Protein AF-A0A7S2MGU6-F1 (afdb_monomer_lite)

Secondary structure (DSSP, 8-state):
--EEEEPSSEETTEEGGG-HIIIIIIIIIIS---SEEEEPTT---SGGGGTTT--B-SSS-SSSSGGGGTTS-HHHHHHHHHHHHHHHHHTTSSS---PPS--STTTTSS-----

Sequence (115 aa):
AGAVMCSYNRVNGTAACGHPGLLQRDLRERMGFRGFVVSDWWAAPNSSALEHGLDVEMPAGKFLSARRLENTSRAAVSRSARRVLAAVYRLRLDEHRGCEPPCRRERSTDQRTPE

Organism: NCBI:txid327968

Radius of gyration: 16.95 Å; chains: 1; bounding box: 36×36×45 Å

pLDDT: mean 88.98, std 15.85, range [46.88, 98.62]

Foldseek 3Di:
DQEDEFDLDDDPNHQRLQALCVQPVVQCPVVVDQHAYEYDAVSHPAQNSLVSGHLYYPDDPPHVDPVNCVVPDPVSNVSSVVRHVVSCVVVVVVVPPPDDPDDPPVVVPPPDDDD

InterPro domains:
  IPR001764 Glycoside hydrolase, family 3, N-terminal [PF00933] (2-44)
  IPR017853 Glycoside hydrolase superfamily [SSF51445] (1-99)
  IPR036962 Glycoside hydrolase, family 3, N-terminal domain superfamily [G3DSA:3.20.20.300] (1-114)
  IPR050288 Cellulose-degrading glycosyl hydrolase 3 [PTHR42715] (2-102)

Structure (mmCIF, N/CA/C/O backbone):
data_AF-A0A7S2MGU6-F1
#
_entry.id   AF-A0A7S2MGU6-F1
#
loop_
_atom_site.group_PDB
_atom_site.id
_atom_site.type_symbol
_atom_site.label_atom_id
_atom_site.label_alt_id
_atom_site.label_comp_id
_atom_site.label_asym_id
_atom_site.label_entity_id
_atom_site.label_seq_id
_atom_site.pdbx_PDB_ins_code
_atom_site.Cartn_x
_atom_site.Cartn_y
_atom_site.Cartn_z
_atom_site.occupancy
_atom_site.B_iso_or_equiv
_atom_site.auth_seq_id
_atom_site.auth_comp_id
_atom_site.auth_asym_id
_atom_site.auth_atom_id
_atom_site.pdbx_PDB_model_num
ATOM 1 N N . ALA A 1 1 ? -6.018 -9.413 -12.767 1.00 76.06 1 ALA A N 1
ATOM 2 C CA . ALA A 1 1 ? -5.221 -8.176 -12.615 1.00 76.06 1 ALA A CA 1
ATOM 3 C C . ALA A 1 1 ? -4.072 -8.413 -11.633 1.00 76.06 1 ALA A C 1
ATOM 5 O O . ALA A 1 1 ? -4.276 -9.138 -10.664 1.00 76.06 1 ALA A O 1
ATOM 6 N N . GLY A 1 2 ? -2.882 -7.848 -11.885 1.00 91.38 2 GLY A N 1
ATOM 7 C CA . GLY A 1 2 ? -1.711 -7.965 -10.993 1.00 91.38 2 GLY A CA 1
ATOM 8 C C . GLY A 1 2 ? -1.647 -6.895 -9.895 1.00 91.38 2 GLY A C 1
ATOM 9 O O . GLY A 1 2 ? -1.064 -7.132 -8.838 1.00 91.38 2 GLY A O 1
ATOM 10 N N . ALA A 1 3 ? -2.309 -5.761 -10.127 1.00 96.75 3 ALA A N 1
ATOM 11 C CA . ALA A 1 3 ? -2.398 -4.631 -9.213 1.00 96.75 3 ALA A CA 1
ATOM 12 C C . ALA A 1 3 ? -3.768 -3.950 -9.334 1.00 96.75 3 ALA A C 1
ATOM 14 O O . ALA A 1 3 ? -4.417 -4.058 -10.378 1.00 96.75 3 ALA A O 1
ATOM 15 N N . VAL A 1 4 ? -4.180 -3.244 -8.284 1.00 98.12 4 VAL A N 1
ATOM 16 C CA . VAL A 1 4 ? -5.286 -2.275 -8.309 1.00 98.12 4 VAL A CA 1
ATOM 17 C C . VAL A 1 4 ? -4.862 -1.012 -7.571 1.00 98.12 4 VAL A C 1
ATOM 19 O O . VAL A 1 4 ? -4.070 -1.081 -6.630 1.00 98.12 4 VAL A O 1
ATOM 22 N N . MET A 1 5 ? -5.388 0.133 -7.990 1.00 98.50 5 MET A N 1
ATOM 23 C CA . MET A 1 5 ? -5.142 1.412 -7.333 1.00 98.50 5 MET A CA 1
ATOM 24 C C . MET A 1 5 ? -6.332 1.765 -6.443 1.00 98.50 5 MET A C 1
ATOM 26 O O . MET A 1 5 ? -7.477 1.680 -6.886 1.00 98.50 5 MET A O 1
ATOM 30 N N . CYS A 1 6 ? -6.081 2.130 -5.188 1.00 98.06 6 CYS A N 1
ATOM 31 C CA . CYS A 1 6 ? -7.124 2.707 -4.342 1.00 98.06 6 CYS A CA 1
ATOM 32 C C . CYS A 1 6 ? -7.324 4.183 -4.697 1.00 98.06 6 CYS A C 1
ATOM 34 O O . CYS A 1 6 ? -6.366 4.884 -5.006 1.00 98.06 6 CYS A O 1
ATOM 36 N N . SER A 1 7 ? -8.570 4.645 -4.659 1.00 98.00 7 SER A N 1
ATOM 37 C CA . SER A 1 7 ? -8.959 5.984 -5.097 1.00 98.00 7 SER A CA 1
ATOM 38 C C . SER A 1 7 ? -8.745 7.062 -4.027 1.00 98.00 7 SER A C 1
ATOM 40 O O . SER A 1 7 ? -8.587 6.780 -2.837 1.00 98.00 7 SER A O 1
ATOM 42 N N . TYR A 1 8 ? -8.809 8.327 -4.451 1.00 98.38 8 TYR A N 1
ATOM 43 C CA . TYR A 1 8 ? -8.756 9.492 -3.560 1.00 98.38 8 TYR A CA 1
ATOM 44 C C . TYR A 1 8 ? -9.951 9.622 -2.619 1.00 98.38 8 TYR A C 1
ATOM 46 O O . TYR A 1 8 ? -9.824 10.156 -1.515 1.00 98.38 8 TYR A O 1
ATOM 54 N N . ASN A 1 9 ? -11.137 9.216 -3.073 1.00 98.12 9 ASN A N 1
ATOM 55 C CA . ASN A 1 9 ? -12.360 9.523 -2.354 1.00 98.12 9 ASN A CA 1
ATOM 56 C C . ASN A 1 9 ? -12.414 8.808 -1.001 1.00 98.12 9 ASN A C 1
ATOM 58 O O . ASN A 1 9 ? -11.832 7.745 -0.765 1.00 98.12 9 ASN A O 1
ATOM 62 N N . ARG A 1 10 ? -13.191 9.400 -0.101 1.00 98.31 10 ARG A N 1
ATOM 63 C CA . ARG A 1 10 ? -13.616 8.713 1.110 1.00 98.31 10 ARG A CA 1
ATOM 64 C C . ARG A 1 10 ? -14.819 7.840 0.788 1.00 98.31 10 ARG A C 1
ATOM 66 O O . ARG A 1 10 ? -15.635 8.181 -0.067 1.00 98.31 10 ARG A O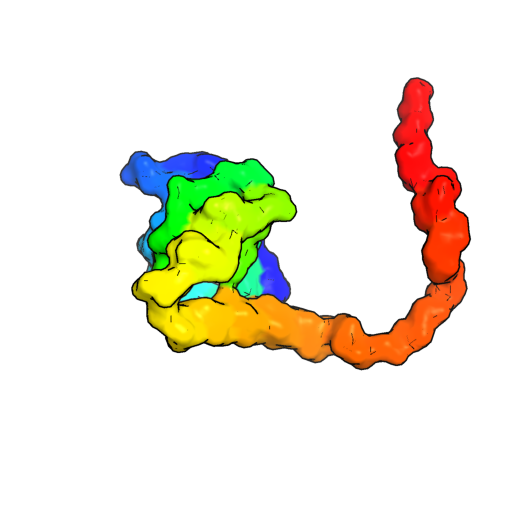 1
ATOM 73 N N . VAL A 1 11 ? -14.939 6.736 1.505 1.00 97.81 11 VAL A N 1
ATOM 74 C CA . VAL A 1 11 ? -16.145 5.912 1.545 1.00 97.81 11 VAL A CA 1
ATOM 75 C C . VAL A 1 11 ? -16.579 5.873 2.996 1.00 97.81 11 VAL A C 1
ATOM 77 O O . VAL A 1 11 ? -15.78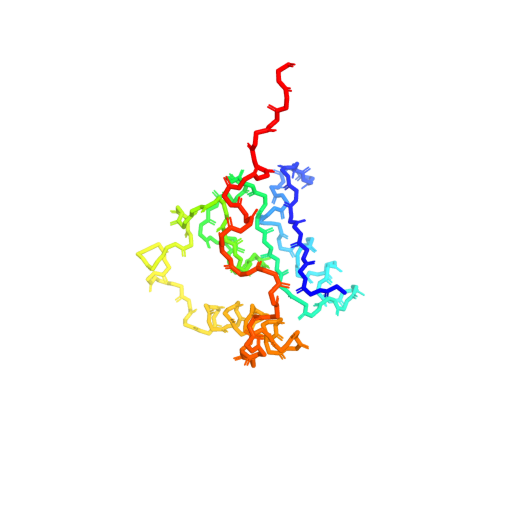9 5.510 3.865 1.00 97.81 11 VAL A O 1
ATOM 80 N N . ASN A 1 12 ? -17.798 6.342 3.265 1.00 96.25 12 ASN A N 1
ATOM 81 C CA . ASN A 1 12 ? -18.334 6.481 4.623 1.00 96.25 12 ASN A CA 1
ATOM 82 C C . ASN A 1 12 ? -17.379 7.232 5.574 1.00 96.25 12 ASN A C 1
ATOM 84 O O . ASN A 1 12 ? -17.169 6.837 6.715 1.00 96.25 12 ASN A O 1
ATOM 88 N N . GLY A 1 13 ? -16.749 8.304 5.081 1.00 96.94 13 GLY A N 1
ATOM 89 C CA . GLY A 1 13 ? -15.842 9.144 5.869 1.00 96.94 13 GLY A CA 1
ATOM 90 C C . GLY A 1 13 ? -14.403 8.629 6.001 1.00 96.94 13 GLY A C 1
ATOM 91 O O . GLY A 1 13 ? -13.526 9.405 6.382 1.00 96.94 13 GLY A O 1
ATOM 92 N N . THR A 1 14 ? -14.098 7.388 5.617 1.00 97.94 14 THR A N 1
ATOM 93 C CA . THR A 1 14 ? -12.736 6.829 5.661 1.00 97.94 14 THR A CA 1
ATOM 94 C C . THR A 1 14 ? -12.075 6.882 4.283 1.00 97.94 14 THR A C 1
ATOM 96 O O . THR A 1 14 ? -12.696 6.536 3.283 1.00 97.94 14 THR A O 1
ATOM 99 N N . ALA A 1 15 ? -10.815 7.324 4.209 1.00 98.25 15 ALA A N 1
ATOM 100 C CA . ALA A 1 15 ? -10.059 7.364 2.952 1.00 98.25 15 ALA A CA 1
ATOM 101 C C . ALA A 1 15 ? -9.919 5.954 2.361 1.00 98.25 15 ALA A C 1
ATOM 103 O O . ALA A 1 15 ? -9.496 5.044 3.076 1.00 98.25 15 ALA A O 1
ATOM 104 N N . ALA A 1 16 ? -10.239 5.771 1.075 1.00 98.44 16 ALA A N 1
ATOM 105 C CA . ALA A 1 16 ? -10.273 4.443 0.460 1.00 98.44 16 ALA A CA 1
ATOM 106 C C . ALA A 1 16 ? -8.925 3.706 0.567 1.00 98.44 16 ALA A C 1
ATOM 108 O O . ALA A 1 16 ? -8.897 2.522 0.901 1.00 98.44 16 ALA A O 1
ATOM 109 N N . CYS A 1 17 ? -7.805 4.420 0.408 1.00 98.12 17 CYS A N 1
ATOM 110 C CA . CYS A 1 17 ? -6.453 3.870 0.556 1.00 98.12 17 CYS A CA 1
ATOM 111 C C . CYS A 1 17 ? -6.048 3.450 1.977 1.00 98.12 17 CYS A C 1
ATOM 113 O O . CYS A 1 17 ? -4.996 2.846 2.154 1.00 98.12 17 CYS A O 1
ATOM 115 N N . GLY A 1 18 ? -6.857 3.745 2.993 1.00 97.69 18 GLY A N 1
ATOM 116 C CA . GLY A 1 18 ? -6.662 3.256 4.358 1.00 97.69 18 GLY A CA 1
ATOM 117 C C . GLY A 1 18 ? -7.912 2.603 4.931 1.00 97.69 18 GLY A C 1
ATOM 118 O O . GLY A 1 18 ? -8.048 2.567 6.151 1.00 97.69 18 GLY A O 1
ATOM 119 N N . HIS A 1 19 ? -8.836 2.138 4.085 1.00 98.31 19 HIS A N 1
ATOM 120 C CA . HIS A 1 19 ? -10.114 1.587 4.519 1.00 98.31 19 HIS A CA 1
ATOM 121 C C . HIS A 1 19 ? -10.047 0.048 4.608 1.00 98.31 19 HIS A C 1
ATOM 123 O O . HIS A 1 19 ? -10.170 -0.626 3.582 1.00 98.31 19 HIS A O 1
ATOM 129 N N . PRO A 1 20 ? -9.965 -0.557 5.811 1.00 97.81 20 PRO A N 1
ATOM 130 C CA . PRO A 1 20 ? -9.808 -2.010 5.951 1.00 97.81 20 PRO A CA 1
ATOM 131 C C . PRO A 1 20 ? -11.018 -2.794 5.424 1.00 97.81 20 PRO A C 1
ATOM 133 O O . PRO A 1 20 ? -10.850 -3.836 4.799 1.00 97.81 20 PRO A O 1
ATOM 136 N N . GLY A 1 21 ? -12.238 -2.267 5.595 1.00 98.25 21 GLY A N 1
ATOM 137 C CA . GLY A 1 21 ? -13.447 -2.868 5.016 1.00 98.25 21 GLY A CA 1
ATOM 138 C C . GLY A 1 21 ? -13.395 -3.011 3.488 1.00 98.25 21 GLY A C 1
ATOM 139 O O . GLY A 1 21 ? -13.691 -4.082 2.973 1.00 98.25 21 GLY A O 1
ATOM 140 N N . LEU A 1 22 ? -12.948 -1.981 2.763 1.00 98.25 22 LEU A N 1
ATOM 141 C CA . LEU A 1 22 ? -12.820 -2.060 1.308 1.00 98.25 22 LEU A CA 1
ATOM 142 C C . LEU A 1 22 ? -11.648 -2.946 0.890 1.00 98.25 22 LEU A C 1
ATOM 144 O O . LEU A 1 22 ? -11.809 -3.828 0.053 1.00 98.25 22 LEU A O 1
ATOM 148 N N . LEU A 1 23 ? -10.464 -2.715 1.461 1.00 98.44 23 LEU A N 1
ATOM 149 C CA . LEU A 1 23 ? -9.231 -3.331 0.972 1.00 98.44 23 LEU A CA 1
ATOM 150 C C . LEU A 1 23 ? -9.039 -4.776 1.443 1.00 98.44 23 LEU A C 1
ATOM 152 O O . LEU A 1 23 ? -8.436 -5.565 0.719 1.00 98.44 23 LEU A O 1
ATOM 156 N N . GLN A 1 24 ? -9.517 -5.143 2.633 1.00 97.94 24 GLN A N 1
ATOM 157 C CA . GLN A 1 24 ? -9.388 -6.506 3.159 1.00 97.94 24 GLN A CA 1
ATOM 158 C C . GLN A 1 24 ? -10.668 -7.297 2.928 1.00 97.94 24 GLN A C 1
ATOM 160 O O . GLN A 1 24 ? -10.666 -8.231 2.127 1.00 97.94 24 GLN A O 1
ATOM 165 N N . ARG A 1 25 ? -11.773 -6.880 3.550 1.00 98.44 25 ARG A N 1
ATOM 166 C CA . ARG A 1 25 ? -13.031 -7.630 3.484 1.00 98.44 25 ARG A CA 1
ATOM 167 C C . ARG A 1 25 ? -13.584 -7.686 2.062 1.00 98.44 25 ARG A C 1
ATOM 169 O O . ARG A 1 25 ? -13.797 -8.762 1.516 1.00 98.44 25 ARG A O 1
ATOM 176 N N . ASP A 1 26 ? -13.816 -6.544 1.427 1.00 98.44 26 ASP A N 1
ATOM 177 C CA . ASP A 1 26 ? -14.500 -6.551 0.133 1.00 98.44 26 ASP A CA 1
ATOM 178 C C . ASP A 1 26 ? -13.555 -6.983 -1.006 1.00 98.44 26 ASP A C 1
ATOM 180 O O . ASP A 1 26 ? -13.852 -7.934 -1.729 1.00 98.44 26 ASP A O 1
ATOM 184 N N . LEU A 1 27 ? -12.374 -6.374 -1.124 1.00 98.25 27 LEU A N 1
ATOM 185 C CA . LEU A 1 27 ? -11.431 -6.664 -2.207 1.00 98.25 27 LEU A CA 1
ATOM 186 C C . LEU A 1 27 ? -10.718 -8.022 -2.057 1.00 98.25 27 LEU A C 1
ATOM 188 O O . LEU A 1 27 ? -10.642 -8.792 -3.016 1.00 98.25 27 LEU A O 1
ATOM 192 N N . ARG A 1 28 ? -10.146 -8.342 -0.890 1.00 97.25 28 ARG A N 1
ATOM 193 C CA . ARG A 1 28 ? -9.317 -9.558 -0.742 1.00 97.25 28 ARG A CA 1
ATOM 194 C C . ARG A 1 28 ? -10.121 -10.792 -0.364 1.00 97.25 28 ARG A C 1
ATOM 196 O O . ARG A 1 28 ? -9.810 -11.869 -0.875 1.00 97.25 28 ARG A O 1
ATOM 203 N N . GLU A 1 29 ? -11.095 -10.666 0.533 1.00 98.19 29 GLU A N 1
ATOM 204 C CA . GLU A 1 29 ? -11.889 -11.808 1.001 1.00 98.19 29 GLU A CA 1
ATOM 205 C C . GLU A 1 29 ? -13.044 -12.096 0.042 1.00 98.19 29 GLU A C 1
ATOM 207 O O . GLU A 1 29 ? -13.092 -13.187 -0.521 1.00 98.19 29 GLU A O 1
ATOM 212 N N . ARG A 1 30 ? -13.928 -11.121 -0.217 1.00 98.50 30 ARG A N 1
ATOM 213 C CA . ARG A 1 30 ? -15.135 -11.347 -1.035 1.00 98.50 30 ARG A CA 1
ATOM 214 C C . ARG A 1 30 ? -14.843 -11.453 -2.527 1.00 98.50 30 ARG A C 1
ATOM 216 O O . ARG A 1 30 ? -15.349 -12.361 -3.174 1.00 98.50 30 ARG A O 1
ATOM 223 N N . MET A 1 31 ? -14.028 -10.554 -3.080 1.00 98.12 31 MET A N 1
ATOM 224 C CA . MET A 1 31 ? -13.648 -10.607 -4.501 1.00 98.12 31 MET A CA 1
ATOM 225 C C . MET A 1 31 ? -12.460 -11.546 -4.766 1.00 98.12 31 MET A C 1
ATOM 227 O O . MET A 1 31 ? -12.113 -11.795 -5.919 1.00 98.12 31 MET A O 1
ATOM 231 N N . GLY A 1 32 ? -11.803 -12.053 -3.718 1.00 97.56 32 GLY A N 1
ATOM 232 C CA . GLY A 1 32 ? -10.685 -12.984 -3.858 1.00 97.56 32 GLY A CA 1
ATOM 233 C C . GLY A 1 32 ? -9.418 -12.375 -4.467 1.00 97.56 32 GLY A C 1
ATOM 234 O O . GLY A 1 32 ? -8.572 -13.116 -4.967 1.00 97.56 32 GLY A O 1
ATOM 235 N N . PHE A 1 33 ? -9.240 -11.049 -4.445 1.00 97.81 33 PHE A N 1
ATOM 236 C CA . PHE A 1 33 ? -8.084 -10.405 -5.070 1.00 97.81 33 PHE A CA 1
ATOM 237 C C . PHE A 1 33 ? -6.760 -10.821 -4.403 1.00 97.81 33 PHE A C 1
ATOM 239 O O . PHE A 1 33 ? -6.583 -10.720 -3.183 1.00 97.81 33 PHE A O 1
ATOM 246 N N . ARG A 1 34 ? -5.801 -11.280 -5.220 1.00 95.38 34 ARG A N 1
ATOM 247 C CA . ARG A 1 34 ? -4.480 -11.777 -4.779 1.00 95.38 34 ARG A CA 1
ATOM 248 C C . ARG A 1 34 ? -3.291 -10.943 -5.271 1.00 95.38 34 ARG A C 1
ATOM 250 O O . ARG A 1 34 ? -2.151 -11.357 -5.064 1.00 95.38 34 ARG A O 1
ATOM 257 N N . GLY A 1 35 ? -3.540 -9.819 -5.943 1.00 96.56 35 GLY A N 1
ATOM 258 C CA . GLY A 1 35 ? -2.498 -8.870 -6.336 1.00 96.56 35 GLY A CA 1
ATOM 259 C C . GLY A 1 35 ? -2.141 -7.899 -5.209 1.00 96.56 35 GLY A C 1
ATOM 260 O O . GLY A 1 35 ? -2.516 -8.099 -4.043 1.00 96.56 35 GLY A O 1
ATOM 261 N N . PHE A 1 36 ? -1.431 -6.834 -5.573 1.00 98.19 36 PHE A N 1
ATOM 262 C CA . PHE A 1 36 ? -1.087 -5.753 -4.653 1.00 98.19 36 PHE A CA 1
ATOM 263 C C . PHE A 1 36 ? -1.957 -4.506 -4.864 1.00 98.19 36 PHE A C 1
ATOM 265 O O . PHE A 1 36 ? -2.497 -4.285 -5.949 1.00 98.19 36 PHE A O 1
ATOM 272 N N . VAL A 1 37 ? -2.109 -3.707 -3.809 1.00 98.56 37 VAL A N 1
ATOM 273 C CA . VAL A 1 37 ? -2.821 -2.425 -3.831 1.00 98.56 37 VAL A CA 1
ATOM 274 C C . VAL A 1 37 ? -1.805 -1.293 -3.801 1.00 98.56 37 VAL A C 1
ATOM 276 O O . VAL A 1 37 ? -0.986 -1.212 -2.885 1.00 98.56 37 VAL A O 1
ATOM 279 N N . VAL A 1 38 ? -1.878 -0.414 -4.792 1.00 98.50 38 VAL A N 1
ATOM 280 C CA . VAL A 1 38 ? -1.076 0.809 -4.867 1.00 98.50 38 VAL A CA 1
ATOM 281 C C . VAL A 1 38 ? -1.938 2.013 -4.503 1.00 98.50 38 VAL A C 1
ATOM 283 O O . VAL A 1 38 ? -3.124 2.048 -4.835 1.00 98.50 38 VAL A O 1
ATOM 286 N N . SER A 1 39 ? -1.375 2.989 -3.794 1.00 98.62 39 SER A N 1
ATOM 287 C CA . SER A 1 39 ? -2.070 4.254 -3.588 1.00 98.62 39 SER A CA 1
ATOM 288 C C . SER A 1 39 ? -2.124 5.047 -4.880 1.00 98.62 39 SER A C 1
ATOM 290 O O . SER A 1 39 ? -1.161 5.056 -5.648 1.00 98.62 39 SER A O 1
ATOM 292 N N . ASP A 1 40 ? -3.210 5.783 -5.085 1.00 98.44 40 ASP A N 1
ATOM 293 C CA . ASP A 1 40 ? -3.109 6.964 -5.932 1.00 98.44 40 ASP A CA 1
ATOM 294 C C . ASP A 1 40 ? -2.073 7.941 -5.332 1.00 98.44 40 ASP A C 1
ATOM 296 O O . ASP A 1 40 ? -1.654 7.811 -4.169 1.00 98.44 40 ASP A O 1
ATOM 300 N N . TRP A 1 41 ? -1.605 8.895 -6.126 1.00 98.06 41 TRP A N 1
ATOM 301 C CA . TRP A 1 41 ? -0.539 9.807 -5.725 1.00 98.06 41 TRP A CA 1
ATOM 302 C C . TRP A 1 41 ? -0.925 10.634 -4.500 1.00 98.06 41 TRP A C 1
ATOM 304 O O . TRP A 1 41 ? -1.825 11.458 -4.543 1.00 98.06 41 TRP A O 1
ATOM 314 N N . TRP A 1 42 ? -0.201 10.442 -3.396 1.00 96.75 42 TRP A N 1
ATOM 315 C CA . TRP A 1 42 ? -0.443 11.100 -2.108 1.00 96.75 42 TRP A CA 1
ATOM 316 C C . TRP A 1 42 ? -1.767 10.729 -1.423 1.00 96.75 42 TRP A C 1
ATOM 318 O O . TRP A 1 42 ? -2.167 11.390 -0.466 1.00 96.75 42 TRP A O 1
ATOM 328 N N . ALA A 1 43 ? -2.431 9.653 -1.854 1.00 97.88 43 ALA A N 1
ATOM 329 C CA . ALA A 1 43 ? -3.709 9.219 -1.286 1.00 97.88 43 ALA A CA 1
ATOM 330 C C . ALA A 1 43 ? -3.575 8.367 -0.008 1.00 97.88 43 ALA A C 1
ATOM 332 O O . ALA A 1 43 ? -4.571 8.106 0.672 1.00 97.88 43 ALA A O 1
ATOM 333 N N . ALA A 1 44 ? -2.365 7.918 0.342 1.00 97.50 44 ALA A N 1
ATOM 334 C CA . ALA A 1 44 ? -2.132 7.189 1.585 1.00 97.50 44 ALA A CA 1
ATOM 335 C C . ALA A 1 44 ? -2.395 8.105 2.801 1.00 97.50 44 ALA A C 1
ATOM 337 O O . ALA A 1 44 ? -1.797 9.176 2.896 1.00 97.50 44 ALA A O 1
ATOM 338 N N . PRO A 1 45 ? -3.270 7.722 3.751 1.00 97.00 45 PRO A N 1
ATOM 339 C CA . PRO A 1 45 ? -3.642 8.614 4.850 1.00 97.00 45 PRO A CA 1
ATOM 340 C C . PRO A 1 45 ? -2.607 8.659 5.984 1.00 97.00 45 PRO A C 1
ATOM 342 O O . PRO A 1 45 ? -2.476 9.687 6.644 1.00 97.00 45 PRO A O 1
ATOM 345 N N . ASN A 1 46 ? -1.932 7.538 6.263 1.00 96.88 46 ASN A N 1
ATOM 346 C CA . ASN A 1 46 ? -0.905 7.368 7.299 1.00 96.88 46 ASN A CA 1
ATOM 347 C C . ASN A 1 46 ? -0.293 5.949 7.212 1.00 96.88 46 ASN A C 1
ATOM 349 O O . ASN A 1 46 ? -0.676 5.155 6.353 1.00 96.88 46 ASN A O 1
ATOM 353 N N . SER A 1 47 ? 0.637 5.609 8.113 1.00 97.00 47 SER A N 1
ATOM 354 C CA . SER A 1 47 ? 1.348 4.319 8.120 1.00 97.00 47 SER A CA 1
ATOM 355 C C . SER A 1 47 ? 0.457 3.105 8.421 1.00 97.00 47 SER A C 1
ATOM 357 O O . SER A 1 47 ? 0.749 2.015 7.932 1.00 97.00 47 SER A O 1
ATOM 359 N N . SER A 1 48 ? -0.664 3.275 9.140 1.00 96.12 48 SER A N 1
ATOM 360 C CA . SER A 1 48 ? -1.604 2.169 9.415 1.00 96.12 48 SER A CA 1
ATOM 361 C C . SER A 1 48 ? -2.268 1.622 8.146 1.00 96.12 48 SER A C 1
ATOM 363 O O . SER A 1 48 ? -2.750 0.490 8.134 1.00 96.12 48 SER A O 1
ATOM 365 N N . ALA A 1 49 ? -2.229 2.381 7.042 1.00 97.38 49 ALA A N 1
ATOM 366 C CA . ALA A 1 49 ? -2.727 1.941 5.743 1.00 97.38 49 ALA A CA 1
ATOM 367 C C . ALA A 1 49 ? -2.111 0.605 5.291 1.00 97.38 49 ALA A C 1
ATOM 369 O O . ALA A 1 49 ? -2.808 -0.188 4.657 1.00 97.38 49 ALA A O 1
ATOM 370 N N . LEU A 1 50 ? -0.853 0.322 5.665 1.00 97.75 50 LEU A N 1
ATOM 371 C CA . LEU A 1 50 ? -0.203 -0.961 5.376 1.00 97.75 50 LEU A CA 1
ATOM 372 C C . LEU A 1 50 ? -0.990 -2.138 5.967 1.00 97.75 50 LEU A C 1
ATOM 374 O O . LEU A 1 50 ? -1.276 -3.125 5.290 1.00 97.75 50 LEU A O 1
ATOM 378 N N . GLU A 1 51 ? -1.367 -2.023 7.239 1.00 96.75 51 GLU A N 1
ATOM 379 C CA . GLU A 1 51 ? -2.126 -3.055 7.946 1.00 96.75 51 GLU A CA 1
ATOM 380 C C . GLU A 1 51 ? -3.578 -3.110 7.475 1.00 96.75 51 GLU A C 1
ATOM 382 O O . GLU A 1 51 ? -4.181 -4.182 7.458 1.00 96.75 51 GLU A O 1
ATOM 387 N N . HIS A 1 52 ? -4.118 -1.984 7.003 1.00 97.44 52 HIS A N 1
ATOM 388 C CA . HIS A 1 52 ? -5.435 -1.925 6.375 1.00 97.44 52 HIS A CA 1
ATOM 389 C C . HIS A 1 52 ? -5.466 -2.476 4.946 1.00 97.44 52 HIS A C 1
ATOM 391 O O . HIS A 1 52 ? -6.551 -2.606 4.388 1.00 97.44 52 HIS A O 1
ATOM 397 N N . GLY A 1 53 ? -4.324 -2.855 4.366 1.00 97.38 53 GLY A N 1
ATOM 398 C CA . GLY A 1 53 ? -4.258 -3.597 3.109 1.00 97.38 53 GLY A CA 1
ATOM 399 C C . GLY A 1 53 ? -3.690 -2.835 1.915 1.00 97.38 53 GLY A C 1
ATOM 400 O O . GLY A 1 53 ? -3.703 -3.404 0.820 1.00 97.38 53 GLY A O 1
ATOM 401 N N . LEU A 1 54 ? -3.183 -1.613 2.108 1.00 98.25 54 LEU A N 1
ATOM 402 C CA . LEU A 1 54 ? -2.331 -0.929 1.135 1.00 98.25 54 LEU A CA 1
ATOM 403 C C . LEU A 1 54 ? -0.963 -1.625 1.083 1.00 98.25 54 LEU A C 1
ATOM 405 O O . LEU A 1 54 ? -0.405 -1.965 2.122 1.00 98.25 54 LEU A O 1
ATOM 409 N N . ASP A 1 55 ? -0.411 -1.851 -0.108 1.00 98.25 55 ASP A N 1
ATOM 410 C CA . ASP A 1 55 ? 0.892 -2.514 -0.252 1.00 98.25 55 ASP A CA 1
ATOM 411 C C . ASP A 1 55 ? 1.992 -1.552 -0.731 1.00 98.25 55 ASP A C 1
ATOM 413 O O . ASP A 1 55 ? 3.144 -1.710 -0.334 1.00 98.25 55 ASP A O 1
ATOM 417 N N . VAL A 1 56 ? 1.647 -0.563 -1.564 1.00 98.12 56 VAL A N 1
ATOM 418 C CA . VAL A 1 56 ? 2.588 0.419 -2.128 1.00 98.12 56 VAL A CA 1
ATOM 419 C C . VAL A 1 56 ? 2.032 1.829 -1.962 1.00 98.12 56 VAL A C 1
ATOM 421 O O . VAL A 1 56 ? 0.898 2.101 -2.348 1.00 98.12 56 VAL A O 1
ATOM 424 N N . GLU A 1 57 ? 2.845 2.732 -1.422 1.00 98.19 57 GLU A N 1
ATOM 425 C CA . GLU A 1 57 ? 2.559 4.165 -1.379 1.00 98.19 57 GLU A CA 1
ATOM 426 C C . GLU A 1 57 ? 3.239 4.861 -2.558 1.00 98.19 57 GLU A C 1
ATOM 428 O O . GLU A 1 57 ? 4.424 4.652 -2.816 1.00 98.19 57 GLU A O 1
ATOM 433 N N . MET A 1 58 ? 2.483 5.711 -3.242 1.00 98.25 58 MET A N 1
ATOM 434 C CA . MET A 1 58 ? 2.944 6.529 -4.354 1.00 98.25 58 MET A CA 1
ATOM 435 C C . MET A 1 58 ? 2.676 8.014 -4.086 1.00 98.25 58 MET A C 1
ATOM 437 O O . MET A 1 58 ? 1.726 8.353 -3.378 1.00 98.25 58 MET A O 1
ATOM 441 N N . PRO A 1 59 ? 3.468 8.921 -4.685 1.00 97.00 59 PRO A N 1
ATOM 442 C CA . PRO A 1 59 ? 4.653 8.650 -5.508 1.00 97.00 59 PRO A CA 1
ATOM 443 C C . PRO A 1 59 ? 5.925 8.393 -4.682 1.00 97.00 59 PRO A C 1
ATOM 445 O O . PRO A 1 59 ? 6.949 8.012 -5.240 1.00 97.00 59 PRO A O 1
ATOM 448 N N . ALA A 1 60 ? 5.879 8.618 -3.368 1.00 92.81 60 ALA A N 1
ATOM 449 C CA . ALA A 1 60 ? 7.019 8.484 -2.472 1.00 92.81 60 ALA A CA 1
ATOM 450 C C . ALA A 1 60 ? 6.601 7.853 -1.140 1.00 92.81 60 ALA A C 1
ATOM 452 O O . ALA A 1 60 ? 5.452 7.971 -0.725 1.00 92.81 60 ALA A O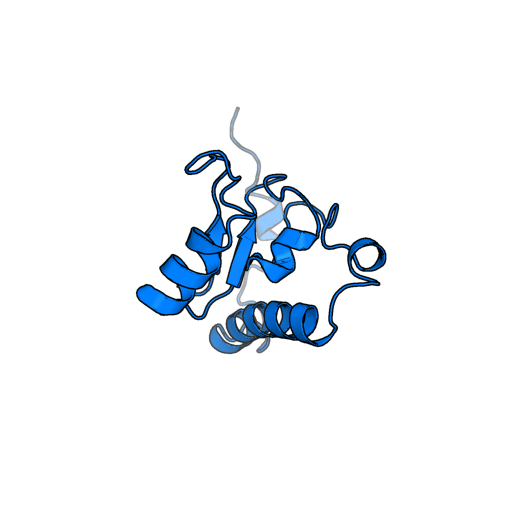 1
ATOM 453 N N . GLY A 1 61 ? 7.557 7.247 -0.433 1.00 92.31 61 GLY A N 1
ATOM 454 C CA . GLY A 1 61 ? 7.337 6.620 0.874 1.00 92.31 61 GLY A CA 1
ATOM 455 C C . GLY A 1 61 ? 7.219 7.621 2.030 1.00 92.31 61 GLY A C 1
ATOM 456 O O . GLY A 1 61 ? 8.053 7.614 2.938 1.00 92.31 61 GLY A O 1
ATOM 457 N N . LYS A 1 62 ? 6.220 8.509 2.022 1.00 95.94 62 LYS A N 1
ATOM 458 C CA . LYS A 1 62 ? 5.997 9.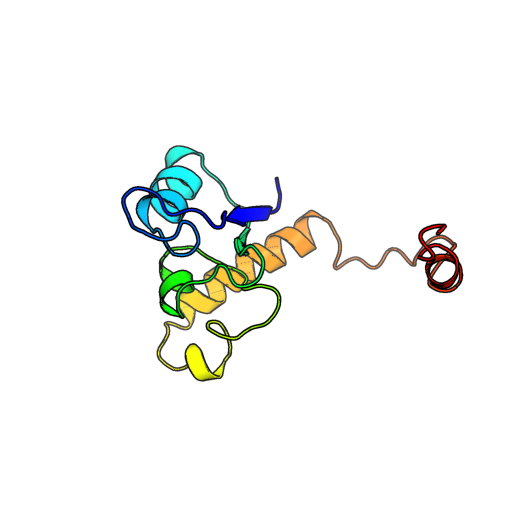468 3.119 1.00 95.94 62 LYS A CA 1
ATOM 459 C C . LYS A 1 62 ? 5.523 8.767 4.395 1.00 95.94 62 LYS A C 1
ATOM 461 O O . LYS A 1 62 ? 5.968 9.132 5.488 1.00 95.94 62 LYS A O 1
ATOM 466 N N . PHE A 1 63 ? 4.667 7.758 4.265 1.00 96.88 63 PHE A N 1
ATOM 467 C CA . PHE A 1 63 ? 4.071 6.999 5.363 1.00 96.88 63 PHE A CA 1
ATOM 468 C C . PHE A 1 63 ? 4.536 5.541 5.436 1.00 96.88 63 PHE A C 1
ATOM 470 O O . PHE A 1 63 ? 4.584 4.988 6.530 1.00 96.88 63 PHE A O 1
ATOM 477 N N . LEU A 1 64 ? 4.913 4.937 4.310 1.00 96.62 64 LEU A N 1
ATOM 478 C CA . LEU A 1 64 ? 5.428 3.569 4.204 1.00 96.62 64 LEU A CA 1
ATOM 479 C C . LEU A 1 64 ? 6.958 3.519 4.047 1.00 96.62 64 LEU A C 1
ATOM 481 O O . LEU A 1 64 ? 7.508 2.546 3.536 1.00 96.62 64 LEU A O 1
ATOM 485 N N . SER A 1 65 ? 7.672 4.558 4.489 1.00 96.19 65 SER A N 1
ATOM 486 C CA . SER A 1 65 ? 9.135 4.506 4.613 1.00 96.19 65 SER A CA 1
ATOM 487 C C . SER A 1 65 ? 9.571 3.590 5.752 1.00 96.19 65 SER A C 1
ATOM 489 O O . SER A 1 65 ? 8.865 3.439 6.749 1.00 96.19 65 SER A O 1
ATOM 491 N N . ALA A 1 66 ? 10.794 3.057 5.647 1.00 93.75 66 ALA A N 1
ATOM 492 C CA . ALA A 1 66 ? 11.408 2.222 6.681 1.00 93.75 66 ALA A CA 1
ATOM 493 C C . ALA A 1 66 ? 11.276 2.842 8.082 1.00 93.75 66 ALA A C 1
ATOM 495 O O . ALA A 1 66 ? 10.769 2.183 8.981 1.00 93.75 66 ALA A O 1
ATOM 496 N N . ARG A 1 67 ? 11.600 4.139 8.224 1.00 95.06 67 ARG A N 1
ATOM 497 C CA . ARG A 1 67 ? 11.495 4.876 9.493 1.00 95.06 67 ARG A CA 1
ATOM 498 C C . ARG A 1 67 ? 10.077 4.903 10.068 1.00 95.06 67 ARG A C 1
ATOM 500 O O . ARG A 1 67 ? 9.877 4.808 11.271 1.00 95.06 67 ARG A O 1
ATOM 507 N N . ARG A 1 68 ? 9.063 5.066 9.216 1.00 95.75 68 ARG A N 1
ATOM 508 C CA . ARG A 1 68 ? 7.655 5.128 9.648 1.00 95.75 68 ARG A CA 1
ATOM 509 C C . ARG A 1 68 ? 7.086 3.755 9.999 1.00 95.75 68 ARG A C 1
ATOM 511 O O . ARG A 1 68 ? 6.096 3.688 10.724 1.00 95.75 68 ARG A O 1
ATOM 518 N N . LEU A 1 69 ? 7.708 2.691 9.497 1.00 94.94 69 LEU A N 1
ATOM 519 C CA . LEU A 1 69 ? 7.298 1.305 9.696 1.00 94.94 69 LEU A CA 1
ATOM 520 C C . LEU A 1 69 ? 8.151 0.558 10.733 1.00 94.94 69 LEU A C 1
ATOM 522 O O . LEU A 1 69 ? 7.945 -0.638 10.909 1.00 94.94 69 LEU A O 1
ATOM 526 N N . GLU A 1 70 ? 9.057 1.232 11.451 1.00 93.56 70 GLU A N 1
ATOM 527 C CA . GLU A 1 70 ? 9.932 0.616 12.469 1.00 93.56 70 GLU A CA 1
ATOM 528 C C . GLU A 1 70 ? 9.148 -0.184 13.522 1.00 93.56 70 GLU A C 1
ATOM 530 O O . GLU A 1 70 ? 9.542 -1.289 13.885 1.00 93.56 70 GLU A O 1
ATOM 535 N N . ASN A 1 71 ? 7.994 0.339 13.949 1.00 92.12 71 ASN A N 1
ATOM 536 C CA . ASN A 1 71 ? 7.117 -0.30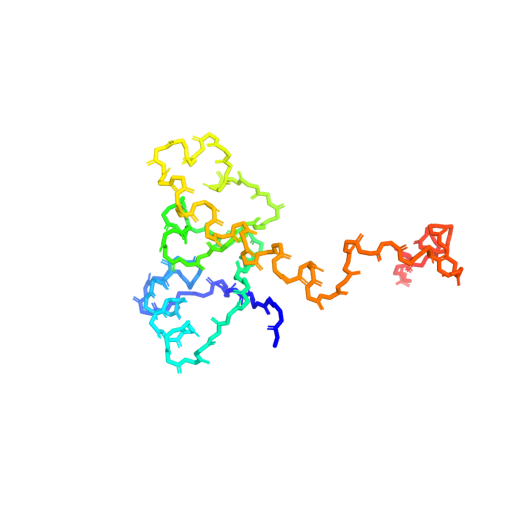5 14.934 1.00 92.12 71 ASN A CA 1
ATOM 537 C C . ASN A 1 71 ? 6.061 -1.228 14.307 1.00 92.12 71 ASN A C 1
ATOM 539 O O . ASN A 1 71 ? 5.204 -1.761 15.008 1.00 92.12 71 ASN A O 1
ATOM 543 N N . THR A 1 72 ? 6.071 -1.393 12.984 1.00 94.38 72 THR A N 1
ATOM 544 C CA . THR A 1 72 ? 5.122 -2.262 12.285 1.00 94.38 72 THR A CA 1
ATOM 545 C C . THR A 1 72 ? 5.644 -3.692 12.244 1.00 94.38 72 THR A C 1
ATOM 547 O O . THR A 1 72 ? 6.839 -3.950 12.106 1.00 94.38 72 THR A O 1
ATOM 550 N N . SER A 1 73 ? 4.732 -4.659 12.322 1.00 95.31 73 SER A N 1
ATOM 551 C CA . SER A 1 73 ? 5.071 -6.076 12.230 1.00 95.31 73 SER A CA 1
ATOM 552 C C . SER A 1 73 ? 5.884 -6.393 10.966 1.00 95.31 73 SER A C 1
ATOM 554 O O . SER A 1 73 ? 5.431 -6.163 9.840 1.00 95.31 73 SER A O 1
ATOM 556 N N . ARG A 1 74 ? 7.050 -7.040 11.132 1.00 95.31 74 ARG A N 1
ATOM 557 C CA . ARG A 1 74 ? 7.847 -7.567 10.003 1.00 95.31 74 ARG A CA 1
ATOM 558 C C . ARG A 1 74 ? 7.025 -8.482 9.101 1.00 95.31 74 ARG A C 1
ATOM 560 O O . ARG A 1 74 ? 7.255 -8.518 7.893 1.00 95.31 74 ARG A O 1
ATOM 567 N N . ALA A 1 75 ? 6.063 -9.212 9.666 1.00 96.31 75 ALA A N 1
ATOM 568 C CA . ALA A 1 75 ? 5.169 -10.061 8.895 1.00 96.31 75 ALA A CA 1
ATOM 569 C C . ALA A 1 75 ? 4.227 -9.233 8.009 1.00 96.31 75 ALA A C 1
ATOM 571 O O . ALA A 1 75 ? 3.980 -9.633 6.875 1.00 96.31 75 ALA A O 1
ATOM 572 N N . ALA A 1 76 ? 3.741 -8.077 8.475 1.00 95.75 76 ALA A N 1
ATOM 573 C CA . ALA A 1 76 ? 2.917 -7.178 7.666 1.00 95.75 76 ALA A CA 1
ATOM 574 C C . ALA A 1 76 ? 3.694 -6.627 6.466 1.00 95.75 76 ALA A C 1
ATOM 576 O O . ALA A 1 76 ? 3.267 -6.824 5.329 1.00 95.75 76 ALA A O 1
ATOM 577 N N . VAL A 1 77 ? 4.886 -6.075 6.707 1.00 96.81 77 VAL A N 1
ATOM 578 C CA . VAL A 1 77 ? 5.783 -5.593 5.642 1.00 96.81 77 VAL A CA 1
ATOM 579 C C . VAL A 1 77 ? 6.119 -6.717 4.655 1.00 96.81 77 VAL A C 1
ATOM 581 O O . VAL A 1 77 ? 6.001 -6.547 3.442 1.00 96.81 77 VAL A O 1
ATOM 584 N N . SER A 1 78 ? 6.461 -7.907 5.162 1.00 97.50 78 SER A N 1
ATOM 585 C CA . SER A 1 78 ? 6.794 -9.067 4.325 1.00 97.50 78 SER A CA 1
ATOM 586 C C . SER A 1 78 ? 5.611 -9.540 3.476 1.00 97.50 78 SER A C 1
ATOM 588 O O . SER A 1 78 ? 5.810 -9.952 2.335 1.00 97.50 78 SER A O 1
ATOM 590 N N . ARG A 1 79 ? 4.376 -9.493 3.997 1.00 96.88 79 ARG A N 1
ATOM 591 C CA . ARG A 1 79 ? 3.173 -9.838 3.221 1.00 96.88 79 ARG A CA 1
ATOM 592 C C . ARG A 1 79 ? 2.981 -8.878 2.050 1.00 96.88 79 ARG A C 1
ATOM 594 O O . ARG A 1 79 ? 2.758 -9.353 0.937 1.00 96.88 79 ARG A O 1
ATOM 601 N N . SER A 1 80 ? 3.092 -7.571 2.282 1.00 96.94 80 SER A N 1
ATO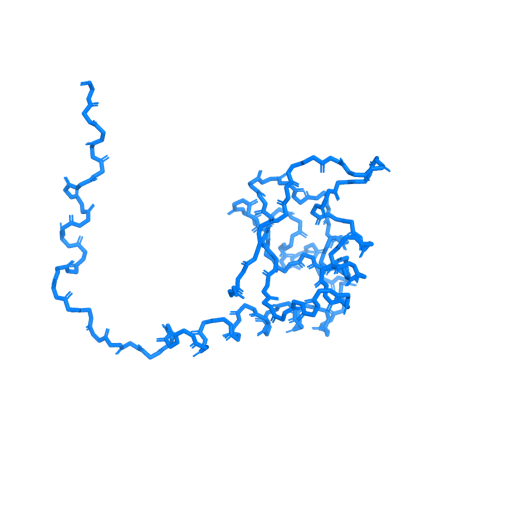M 602 C CA . SER A 1 80 ? 2.939 -6.559 1.231 1.00 96.94 80 SER A CA 1
ATOM 603 C C . SER A 1 80 ? 4.034 -6.684 0.170 1.00 96.94 80 SER A C 1
ATOM 605 O O . SER A 1 80 ? 3.732 -6.805 -1.018 1.00 96.94 80 SER A O 1
ATOM 607 N N . ALA A 1 81 ? 5.298 -6.809 0.591 1.00 96.81 81 ALA A N 1
ATOM 608 C CA . ALA A 1 81 ? 6.427 -7.017 -0.317 1.00 96.81 81 ALA A CA 1
ATOM 609 C C . ALA A 1 81 ? 6.266 -8.287 -1.170 1.00 96.81 81 ALA A C 1
ATOM 611 O O . ALA A 1 81 ? 6.480 -8.258 -2.381 1.00 96.81 81 ALA A O 1
ATOM 612 N N . ARG A 1 82 ? 5.816 -9.401 -0.575 1.00 97.56 82 ARG A N 1
ATOM 613 C CA . ARG A 1 82 ? 5.562 -10.651 -1.311 1.00 97.56 82 ARG A CA 1
ATOM 614 C C . ARG A 1 82 ? 4.482 -10.506 -2.377 1.00 97.56 82 ARG A C 1
ATOM 616 O O . ARG A 1 82 ? 4.602 -11.150 -3.409 1.00 97.56 82 ARG A O 1
ATOM 623 N N . ARG A 1 83 ? 3.444 -9.688 -2.172 1.00 97.50 83 ARG A N 1
ATOM 624 C CA . ARG A 1 83 ? 2.404 -9.458 -3.196 1.00 97.50 83 ARG A CA 1
ATOM 625 C C . ARG A 1 83 ? 2.954 -8.698 -4.399 1.00 97.50 83 ARG A C 1
ATOM 627 O O . ARG A 1 83 ? 2.645 -9.064 -5.530 1.00 97.50 83 ARG A O 1
ATOM 634 N N . VAL A 1 84 ? 3.791 -7.690 -4.155 1.00 97.31 84 VAL A N 1
ATOM 635 C CA . VAL A 1 84 ? 4.482 -6.941 -5.216 1.00 97.31 84 VAL A CA 1
ATOM 636 C C . VAL A 1 84 ? 5.432 -7.864 -5.977 1.00 97.31 84 VAL A C 1
ATOM 638 O O . VAL A 1 84 ? 5.327 -7.987 -7.194 1.00 97.31 84 VAL A O 1
ATOM 641 N N . LEU A 1 85 ? 6.294 -8.594 -5.264 1.00 96.38 85 LEU A N 1
ATOM 642 C CA . LEU A 1 85 ? 7.217 -9.549 -5.879 1.00 96.38 85 LEU A CA 1
ATOM 643 C C . LEU A 1 85 ? 6.475 -10.655 -6.633 1.00 96.38 85 LEU A C 1
ATOM 645 O O . LEU A 1 85 ? 6.864 -11.003 -7.738 1.00 96.38 85 LEU A O 1
ATOM 649 N N . ALA A 1 86 ? 5.367 -11.172 -6.101 1.00 95.56 86 ALA A N 1
ATOM 650 C CA . ALA A 1 86 ? 4.558 -12.162 -6.805 1.00 95.56 86 ALA A CA 1
ATOM 651 C C . ALA A 1 86 ? 4.033 -11.630 -8.145 1.00 95.56 86 ALA A C 1
ATOM 653 O O . ALA A 1 86 ? 3.917 -12.407 -9.086 1.00 95.56 86 ALA A O 1
ATOM 654 N N . ALA A 1 87 ? 3.724 -10.335 -8.258 1.00 93.19 87 ALA A N 1
ATOM 655 C CA . ALA A 1 87 ? 3.369 -9.737 -9.541 1.00 93.19 87 ALA A CA 1
ATOM 656 C C . ALA A 1 87 ? 4.580 -9.652 -10.486 1.00 93.19 87 ALA A C 1
ATOM 658 O O . ALA A 1 87 ? 4.443 -10.017 -11.650 1.00 93.19 87 ALA A O 1
ATOM 659 N N . VAL A 1 88 ? 5.753 -9.251 -9.979 1.00 91.62 88 VAL A N 1
ATOM 660 C CA . VAL A 1 88 ? 7.020 -9.232 -10.738 1.00 91.62 88 VAL A CA 1
ATOM 661 C C . VAL A 1 88 ? 7.327 -10.617 -11.318 1.00 91.62 88 VAL A C 1
ATOM 663 O O . VAL A 1 88 ? 7.452 -10.744 -12.532 1.00 91.62 88 VAL A O 1
ATOM 666 N N . TYR A 1 89 ? 7.337 -11.655 -10.477 1.00 92.69 89 TYR A N 1
ATOM 667 C CA . TYR A 1 89 ? 7.638 -13.032 -10.883 1.00 92.69 89 TYR A CA 1
ATOM 668 C C . TYR A 1 89 ? 6.561 -13.641 -11.790 1.00 92.69 89 TYR A C 1
ATOM 670 O O . TYR A 1 89 ? 6.871 -14.309 -12.771 1.00 92.69 89 TYR A O 1
ATOM 678 N N . ARG A 1 90 ? 5.267 -13.398 -11.526 1.00 90.75 90 ARG A N 1
ATOM 679 C CA . ARG A 1 90 ? 4.185 -13.914 -12.394 1.00 90.75 90 ARG A CA 1
ATOM 680 C C . ARG A 1 90 ? 4.223 -13.329 -13.799 1.00 90.75 90 ARG A C 1
ATOM 682 O O . ARG A 1 90 ? 3.812 -13.998 -14.741 1.00 90.75 90 ARG A O 1
ATOM 689 N N . LEU A 1 91 ? 4.670 -12.084 -13.924 1.00 88.69 91 LEU A N 1
ATOM 690 C CA . LEU A 1 91 ? 4.836 -11.408 -15.206 1.00 88.69 91 LEU A CA 1
ATOM 691 C C . LEU A 1 91 ? 6.221 -11.644 -15.818 1.00 88.69 91 LEU A C 1
ATOM 693 O O . LEU A 1 91 ? 6.488 -11.118 -16.895 1.00 88.69 91 LEU A O 1
ATOM 697 N N . ARG A 1 92 ? 7.079 -12.432 -15.154 1.00 88.44 92 ARG A N 1
ATOM 698 C CA . ARG A 1 92 ? 8.462 -12.695 -15.559 1.00 88.44 92 ARG A CA 1
ATOM 699 C C . ARG A 1 92 ? 9.268 -11.421 -15.806 1.00 88.44 92 ARG A C 1
ATOM 701 O O . ARG A 1 92 ? 10.052 -11.342 -16.743 1.00 88.44 92 ARG A O 1
ATOM 708 N N . LEU A 1 93 ? 9.047 -10.399 -14.979 1.00 85.94 93 LEU A N 1
ATOM 709 C CA . LEU A 1 93 ? 9.814 -9.148 -15.033 1.00 85.94 93 LEU A CA 1
ATOM 710 C C . LEU A 1 93 ? 11.210 -9.299 -14.407 1.00 85.94 93 LEU A C 1
ATOM 712 O O . LEU A 1 93 ? 12.074 -8.452 -14.616 1.00 85.94 93 LEU A O 1
ATOM 716 N N . ASP A 1 94 ? 11.413 -10.360 -13.631 1.00 86.69 94 ASP A N 1
ATOM 717 C CA . ASP A 1 94 ? 12.698 -10.816 -13.106 1.00 86.69 94 ASP A CA 1
ATOM 718 C C . ASP A 1 94 ? 13.539 -11.542 -14.168 1.00 86.69 94 ASP A C 1
ATOM 720 O O . ASP A 1 94 ? 14.762 -11.399 -14.199 1.00 86.69 94 ASP A O 1
ATOM 724 N N . GLU A 1 95 ? 12.891 -12.274 -15.078 1.00 82.00 95 GLU A N 1
ATOM 725 C CA . GLU A 1 95 ? 13.544 -12.882 -16.230 1.00 82.00 95 GLU A CA 1
ATOM 726 C C . GLU A 1 95 ? 13.831 -11.785 -17.263 1.00 82.00 95 GLU A C 1
ATOM 728 O O . GLU A 1 95 ? 12.996 -11.435 -18.097 1.00 82.00 95 GLU A O 1
ATOM 733 N N . HIS A 1 96 ? 15.031 -11.207 -17.223 1.00 64.44 96 HIS A N 1
ATOM 734 C CA . HIS A 1 96 ? 15.518 -10.342 -18.294 1.00 64.44 96 HIS A CA 1
ATOM 735 C C . HIS A 1 96 ? 15.554 -11.121 -19.622 1.00 64.44 96 HIS A C 1
ATOM 737 O O . HIS A 1 96 ? 16.563 -11.721 -19.988 1.00 64.44 96 HIS A O 1
ATOM 743 N N . ARG A 1 97 ? 14.470 -11.067 -20.404 1.00 61.09 97 ARG A N 1
ATOM 744 C CA . ARG A 1 97 ? 14.596 -11.165 -21.857 1.00 61.09 97 ARG A CA 1
ATOM 745 C C . ARG A 1 97 ? 15.262 -9.870 -22.273 1.00 61.09 97 ARG A C 1
ATOM 747 O O . ARG A 1 97 ? 14.663 -8.804 -22.133 1.00 61.09 97 ARG A O 1
ATOM 754 N N . GLY A 1 98 ? 16.537 -9.975 -22.653 1.00 58.88 98 GLY A N 1
ATOM 755 C CA . GLY A 1 98 ? 17.306 -8.876 -23.218 1.00 58.88 98 GLY A CA 1
ATOM 756 C C . GLY A 1 98 ? 16.396 -8.053 -24.111 1.00 58.88 98 GLY A C 1
ATOM 757 O O . GLY A 1 98 ? 15.649 -8.598 -24.919 1.00 58.88 98 GLY A O 1
ATOM 758 N N . CYS A 1 99 ? 16.368 -6.758 -23.838 1.00 61.94 99 CYS A N 1
ATOM 759 C CA . CYS A 1 99 ? 15.465 -5.846 -24.498 1.00 61.94 99 CYS A CA 1
ATOM 760 C C . CYS A 1 99 ? 15.605 -6.022 -26.021 1.00 61.94 99 CYS A C 1
ATOM 762 O O . CYS A 1 99 ? 16.710 -5.904 -26.553 1.00 61.94 99 CYS A O 1
ATOM 764 N N . GLU A 1 100 ? 14.510 -6.372 -26.699 1.00 58.91 100 GLU A N 1
ATOM 765 C CA . GLU A 1 100 ? 14.504 -6.413 -28.157 1.00 58.91 100 GLU A CA 1
ATOM 766 C C . GLU A 1 100 ? 14.353 -4.973 -28.654 1.00 58.91 100 GLU A C 1
ATOM 768 O O . GLU A 1 100 ? 13.516 -4.239 -28.113 1.00 58.91 100 GLU A O 1
ATOM 773 N N . PRO A 1 101 ? 15.217 -4.522 -29.584 1.00 57.56 101 PRO A N 1
ATOM 774 C CA . PRO A 1 101 ? 15.315 -3.125 -29.943 1.00 57.56 101 PRO A CA 1
ATOM 775 C C . PRO A 1 101 ? 13.966 -2.494 -30.287 1.00 57.56 101 PRO A C 1
ATOM 777 O O . PRO A 1 101 ? 13.142 -3.124 -30.951 1.00 57.56 101 PRO A O 1
ATOM 780 N N . PRO A 1 102 ? 13.775 -1.240 -29.850 1.00 60.59 102 PRO A N 1
ATOM 781 C CA . PRO A 1 102 ? 14.836 -0.310 -29.471 1.00 60.59 102 PRO A CA 1
ATOM 782 C C . PRO A 1 102 ? 14.817 0.104 -27.999 1.00 60.59 102 PRO A C 1
ATOM 784 O O . PRO A 1 102 ? 13.870 0.650 -27.431 1.00 60.59 102 PRO A O 1
ATOM 787 N N . CYS A 1 103 ? 15.965 -0.118 -27.375 1.00 63.31 103 CYS A N 1
ATOM 788 C CA . CYS A 1 103 ? 16.160 -0.047 -25.941 1.00 63.31 103 CYS A CA 1
ATOM 789 C C . CYS A 1 103 ? 16.850 1.265 -25.574 1.00 63.31 103 CYS A C 1
ATOM 791 O O . CYS A 1 103 ? 17.953 1.560 -26.028 1.00 63.31 103 CYS A O 1
ATOM 793 N N . ARG A 1 104 ? 16.180 2.063 -24.738 1.00 54.69 104 ARG A N 1
ATOM 794 C CA . ARG A 1 104 ? 16.597 3.368 -24.183 1.00 54.69 104 ARG A CA 1
ATOM 795 C C . ARG A 1 104 ? 16.851 4.524 -25.157 1.00 54.69 104 ARG A C 1
ATOM 797 O O . ARG A 1 104 ? 16.453 5.629 -24.805 1.00 54.69 104 ARG A O 1
ATOM 804 N N . ARG A 1 105 ? 17.450 4.337 -26.338 1.00 52.94 105 ARG A N 1
ATOM 805 C CA . ARG A 1 105 ? 17.676 5.461 -27.274 1.00 52.94 105 ARG A CA 1
ATOM 806 C C . ARG A 1 105 ? 16.376 6.008 -27.879 1.00 52.94 105 ARG A C 1
ATOM 808 O O . ARG A 1 105 ? 16.267 7.217 -28.025 1.00 52.94 105 ARG A O 1
ATOM 815 N N . GLU A 1 106 ? 15.369 5.167 -28.107 1.00 51.06 106 GLU A N 1
ATOM 816 C CA . GLU A 1 106 ? 14.104 5.601 -28.732 1.00 51.06 106 GLU A CA 1
ATOM 817 C C . GLU A 1 106 ? 13.056 6.166 -27.763 1.00 51.06 106 GLU A C 1
ATOM 819 O O . GLU A 1 106 ? 12.173 6.909 -28.174 1.00 51.06 106 GLU A O 1
ATOM 824 N N . ARG A 1 107 ? 13.177 5.935 -26.447 1.00 51.38 107 ARG A N 1
ATOM 825 C CA . ARG A 1 107 ? 12.300 6.619 -25.470 1.00 51.38 107 ARG A CA 1
ATOM 826 C C . ARG A 1 107 ? 12.684 8.075 -25.228 1.00 51.38 107 ARG A C 1
ATOM 828 O O . ARG A 1 107 ? 11.860 8.841 -24.745 1.00 51.38 107 ARG A O 1
ATOM 835 N N . SER A 1 108 ? 13.922 8.460 -25.543 1.00 52.91 108 SER A N 1
ATOM 836 C CA . SER A 1 108 ? 14.363 9.852 -25.406 1.00 52.91 108 SER A CA 1
ATOM 837 C C . SER A 1 108 ? 13.744 10.769 -26.466 1.00 52.91 108 SER A C 1
ATOM 839 O O . SER A 1 108 ? 13.811 11.986 -26.308 1.00 52.91 108 SER A O 1
ATOM 841 N N . THR A 1 109 ? 13.177 10.216 -27.542 1.00 54.44 109 THR A N 1
ATOM 842 C CA . THR A 1 109 ? 12.675 10.989 -28.685 1.00 54.44 109 THR A CA 1
ATOM 843 C C . THR A 1 109 ? 11.159 11.184 -28.696 1.00 54.44 109 THR A C 1
ATOM 845 O O . THR A 1 109 ? 10.696 12.023 -29.456 1.00 54.44 109 THR A O 1
ATOM 848 N N . ASP A 1 110 ? 10.395 10.497 -27.836 1.00 53.28 110 ASP A N 1
ATOM 849 C CA . ASP A 1 110 ? 8.923 10.424 -27.946 1.00 53.28 110 ASP A CA 1
ATOM 850 C C . ASP A 1 110 ? 8.153 10.992 -26.731 1.00 53.28 110 ASP A C 1
ATOM 852 O O . ASP A 1 110 ? 7.008 10.643 -26.470 1.00 53.28 110 ASP A O 1
ATOM 856 N N . GLN A 1 111 ? 8.780 11.866 -25.932 1.00 52.97 111 GLN A N 1
ATOM 857 C CA . GLN A 1 111 ? 8.105 12.572 -24.822 1.00 52.97 111 GLN A CA 1
ATOM 858 C C . GLN A 1 111 ? 7.974 14.088 -25.025 1.00 52.97 111 GLN A C 1
ATOM 860 O O . GLN A 1 111 ? 7.736 14.820 -24.067 1.00 52.97 111 GLN A O 1
ATOM 865 N N . ARG A 1 112 ? 8.076 14.585 -26.263 1.00 52.78 112 ARG A N 1
ATOM 866 C CA . ARG A 1 112 ? 7.536 15.916 -26.568 1.00 52.78 112 ARG A CA 1
ATOM 867 C C . ARG A 1 112 ? 6.084 15.757 -26.990 1.00 52.78 112 ARG A C 1
ATOM 869 O O . ARG A 1 112 ? 5.804 15.393 -28.125 1.00 52.78 112 ARG A O 1
ATOM 876 N N . THR A 1 113 ? 5.174 16.045 -26.068 1.00 50.03 113 THR A N 1
ATOM 877 C CA . THR A 1 113 ? 3.848 16.561 -26.419 1.00 50.03 113 THR A CA 1
ATOM 878 C C . THR A 1 113 ? 4.040 17.669 -27.463 1.00 50.03 113 THR A C 1
ATOM 880 O O . THR A 1 113 ? 4.840 18.571 -27.198 1.00 50.03 113 THR A O 1
ATOM 883 N N . PRO A 1 114 ? 3.390 17.614 -28.638 1.00 46.88 114 PRO A N 1
ATOM 884 C CA . PRO A 1 114 ? 3.353 18.773 -29.513 1.00 46.88 114 PRO A CA 1
ATOM 885 C C . PRO A 1 114 ? 2.599 19.893 -28.785 1.00 46.88 114 PRO A C 1
ATOM 887 O O . PRO A 1 114 ? 1.552 19.632 -28.187 1.00 46.88 114 PRO A O 1
ATOM 890 N N . GLU A 1 115 ? 3.192 21.090 -28.775 1.00 49.91 115 GLU A N 1
ATOM 891 C CA . GLU A 1 115 ? 2.515 22.343 -28.408 1.00 49.91 115 GLU A CA 1
ATOM 892 C C . GLU A 1 115 ? 1.363 22.651 -29.371 1.00 49.91 115 GLU A C 1
ATOM 894 O O . GLU A 1 115 ? 1.493 22.320 -30.576 1.00 49.91 115 GLU A O 1
#